Protein AF-A0A249SZM0-F1 (afdb_monomer_lite)

Secondary structure (DSSP, 8-state):
-HHHHHHHHHHHHHHHHHHHHHHHTT-S-HHHHHHHHHHHHHHHHHHHHHHHHHHHHHHHHHHHHTT-

Structure (mmCIF, N/CA/C/O backbone):
data_AF-A0A249SZM0-F1
#
_entry.id   AF-A0A249SZM0-F1
#
loop_
_atom_site.group_PDB
_atom_site.id
_atom_site.type_symbol
_atom_site.label_atom_id
_atom_site.label_alt_id
_atom_site.label_comp_id
_atom_site.label_asym_id
_atom_site.label_entity_id
_atom_site.label_seq_id
_atom_site.pdbx_PDB_ins_code
_atom_site.Cartn_x
_atom_site.Cartn_y
_atom_site.Cartn_z
_atom_site.occupancy
_atom_site.B_iso_or_equiv
_atom_site.auth_seq_id
_atom_site.auth_comp_id
_atom_site.auth_asym_id
_atom_site.auth_atom_id
_atom_site.pdbx_PDB_model_num
ATOM 1 N N . MET A 1 1 ? -5.463 -5.782 -17.155 1.00 59.62 1 MET A N 1
ATOM 2 C CA . MET A 1 1 ? -4.879 -5.939 -15.801 1.00 59.62 1 MET A CA 1
ATOM 3 C C . MET A 1 1 ? -4.690 -4.618 -15.048 1.00 59.62 1 MET A C 1
ATOM 5 O O . MET A 1 1 ? -4.983 -4.588 -13.864 1.00 59.62 1 MET A O 1
ATOM 9 N N . LYS A 1 2 ? -4.338 -3.499 -15.706 1.00 61.47 2 LYS A N 1
ATOM 10 C CA . LYS A 1 2 ? -4.158 -2.177 -15.056 1.00 61.47 2 LYS A CA 1
ATOM 11 C C . LYS A 1 2 ? -5.321 -1.687 -14.179 1.00 61.47 2 LYS A C 1
ATOM 13 O O . LYS A 1 2 ? -5.074 -1.091 -13.139 1.00 61.47 2 LYS A O 1
ATOM 18 N N . ARG A 1 3 ? -6.579 -1.953 -14.555 1.00 68.56 3 ARG A N 1
ATOM 19 C CA . ARG A 1 3 ? -7.757 -1.556 -13.753 1.00 68.56 3 ARG A CA 1
ATOM 20 C C . ARG A 1 3 ? -7.777 -2.211 -12.366 1.00 68.56 3 ARG A C 1
ATOM 22 O O . ARG A 1 3 ? -8.067 -1.535 -11.390 1.00 68.56 3 ARG A O 1
ATOM 29 N N . PHE A 1 4 ? -7.395 -3.485 -12.273 1.00 76.44 4 PHE A N 1
ATOM 30 C CA . PHE A 1 4 ? -7.345 -4.205 -10.997 1.00 76.44 4 PHE A CA 1
ATOM 31 C C . PHE A 1 4 ? -6.253 -3.674 -10.071 1.00 76.44 4 PHE A C 1
ATOM 33 O O . PHE A 1 4 ? -6.460 -3.611 -8.870 1.00 76.44 4 PHE A O 1
ATOM 40 N N . VAL A 1 5 ? -5.132 -3.214 -10.625 1.00 79.50 5 VAL A N 1
ATOM 41 C CA . VAL A 1 5 ? -4.022 -2.644 -9.845 1.00 79.50 5 VAL A CA 1
ATOM 42 C C . VAL A 1 5 ? -4.449 -1.377 -9.108 1.00 79.50 5 VAL A C 1
ATOM 44 O O . VAL A 1 5 ? -4.117 -1.204 -7.941 1.00 79.50 5 VAL A 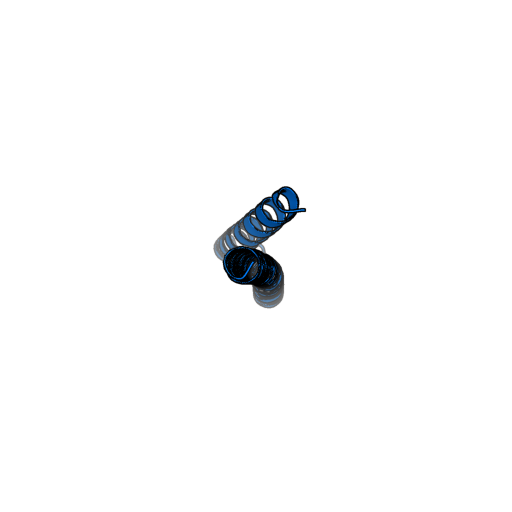O 1
ATOM 47 N N . HIS A 1 6 ? -5.253 -0.530 -9.756 1.00 79.69 6 HIS A N 1
ATOM 48 C CA . HIS A 1 6 ? -5.807 0.661 -9.113 1.00 79.69 6 HIS A CA 1
ATOM 49 C C . HIS A 1 6 ? -6.797 0.284 -8.008 1.00 79.69 6 HIS A C 1
ATOM 51 O O . HIS A 1 6 ? -6.750 0.863 -6.930 1.00 79.69 6 HIS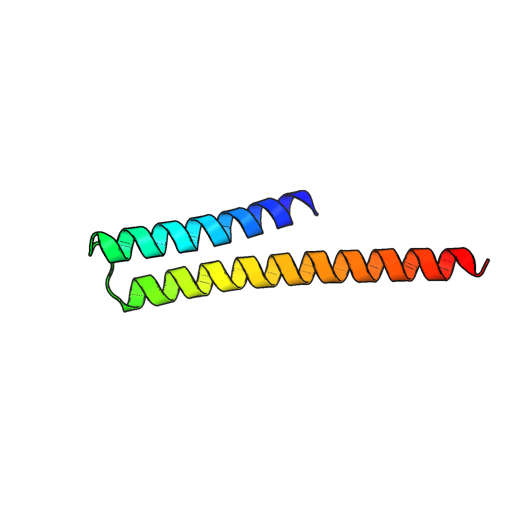 A O 1
ATOM 57 N N . ILE A 1 7 ? -7.651 -0.719 -8.245 1.00 85.62 7 ILE A N 1
ATOM 58 C CA . ILE A 1 7 ? -8.593 -1.220 -7.234 1.00 85.62 7 ILE A CA 1
ATOM 59 C C . ILE A 1 7 ? -7.834 -1.764 -6.020 1.00 85.62 7 ILE A C 1
ATOM 61 O O . ILE A 1 7 ? -8.175 -1.424 -4.897 1.00 85.62 7 ILE A O 1
ATOM 65 N N . ILE A 1 8 ? -6.777 -2.550 -6.237 1.00 83.56 8 ILE A N 1
ATOM 66 C CA . ILE A 1 8 ? -5.934 -3.110 -5.174 1.00 83.56 8 ILE A CA 1
ATOM 67 C C . ILE A 1 8 ? -5.238 -2.002 -4.374 1.00 83.56 8 ILE A C 1
ATOM 69 O O . ILE A 1 8 ? -5.198 -2.054 -3.147 1.00 83.56 8 ILE A O 1
ATOM 73 N N . PHE A 1 9 ? -4.731 -0.979 -5.060 1.00 80.88 9 PHE A N 1
ATOM 74 C CA . PHE A 1 9 ? -4.104 0.174 -4.423 1.00 80.88 9 PHE A CA 1
ATOM 75 C C . PHE A 1 9 ? -5.099 0.951 -3.547 1.00 80.88 9 PHE A C 1
ATOM 77 O O . PHE A 1 9 ? -4.823 1.217 -2.378 1.00 80.88 9 PHE A O 1
ATOM 84 N N . PHE A 1 10 ? -6.290 1.246 -4.078 1.00 87.94 10 PHE A N 1
ATOM 85 C CA . PHE A 1 10 ? -7.365 1.894 -3.322 1.00 87.94 10 PHE A CA 1
ATOM 86 C C . PHE A 1 10 ? -7.850 1.041 -2.151 1.00 87.94 10 PHE A C 1
ATOM 88 O O . PHE A 1 10 ? -8.101 1.579 -1.076 1.00 87.94 10 PHE A O 1
ATOM 95 N N . LEU A 1 11 ? -7.947 -0.276 -2.333 1.00 87.75 11 LEU A N 1
ATOM 96 C CA . LEU A 1 11 ? -8.350 -1.204 -1.283 1.00 87.75 11 LEU A CA 1
ATOM 97 C C . LEU A 1 11 ? -7.338 -1.210 -0.133 1.00 87.75 11 LEU A C 1
ATOM 99 O O . LEU A 1 11 ? -7.744 -1.156 1.022 1.00 87.75 11 LEU A O 1
ATOM 103 N N . GLY A 1 12 ? -6.036 -1.202 -0.439 1.00 84.94 12 GLY A N 1
ATOM 104 C CA . GLY A 1 12 ? -4.977 -1.099 0.565 1.00 84.94 12 GLY A CA 1
ATOM 105 C C . GLY A 1 12 ? -5.037 0.210 1.358 1.00 84.94 12 GLY A C 1
ATOM 106 O O . GLY A 1 12 ? -4.925 0.186 2.582 1.00 84.94 12 GLY A O 1
ATOM 107 N N . ILE A 1 13 ? -5.305 1.339 0.688 1.00 88.00 13 ILE A N 1
ATOM 108 C CA . ILE A 1 13 ? -5.515 2.637 1.351 1.00 88.00 13 ILE A CA 1
ATOM 109 C C . ILE A 1 13 ? -6.744 2.590 2.264 1.00 88.00 13 ILE A C 1
ATOM 111 O O . ILE A 1 13 ? -6.659 2.996 3.423 1.00 88.00 13 ILE A O 1
ATOM 115 N N . LEU A 1 14 ? -7.871 2.067 1.771 1.00 89.06 14 LEU A N 1
ATOM 116 C CA . LEU A 1 14 ? -9.094 1.935 2.565 1.00 89.06 14 LEU A CA 1
ATOM 117 C C . LEU A 1 14 ? -8.860 1.084 3.816 1.00 89.06 14 LEU A C 1
ATOM 119 O O . LEU A 1 14 ? -9.354 1.424 4.888 1.00 89.06 14 LEU A O 1
ATOM 123 N N . LEU A 1 15 ? -8.089 0.002 3.682 1.00 86.06 15 LEU A N 1
ATOM 124 C CA . LEU A 1 15 ? -7.760 -0.894 4.784 1.00 86.06 15 LEU A CA 1
ATOM 125 C C . LEU A 1 15 ? -6.961 -0.178 5.874 1.00 86.06 15 LEU A C 1
ATOM 127 O O . LEU A 1 15 ? -7.284 -0.313 7.049 1.00 86.06 15 LEU A O 1
ATOM 131 N N . ILE A 1 16 ? -5.963 0.622 5.490 1.00 85.81 16 ILE A N 1
ATOM 132 C CA . ILE A 1 16 ? -5.150 1.400 6.435 1.00 85.81 16 ILE A CA 1
ATOM 133 C C . ILE A 1 16 ? -6.005 2.455 7.145 1.00 85.81 16 ILE A C 1
ATOM 135 O O . ILE A 1 16 ? -5.925 2.583 8.364 1.00 85.81 16 ILE A O 1
ATOM 139 N N . ILE A 1 17 ? -6.866 3.168 6.411 1.00 87.44 17 ILE A N 1
ATOM 140 C CA . ILE A 1 17 ? -7.773 4.171 6.993 1.00 87.44 17 ILE A CA 1
ATOM 141 C C . ILE A 1 17 ? -8.749 3.511 7.971 1.00 87.44 17 ILE A C 1
ATOM 143 O O . ILE A 1 17 ? -8.941 4.005 9.081 1.00 87.44 17 ILE A O 1
ATOM 147 N N . SER A 1 18 ? -9.343 2.379 7.585 1.00 83.12 18 SER A N 1
ATOM 148 C CA . SER A 1 18 ? -10.254 1.627 8.448 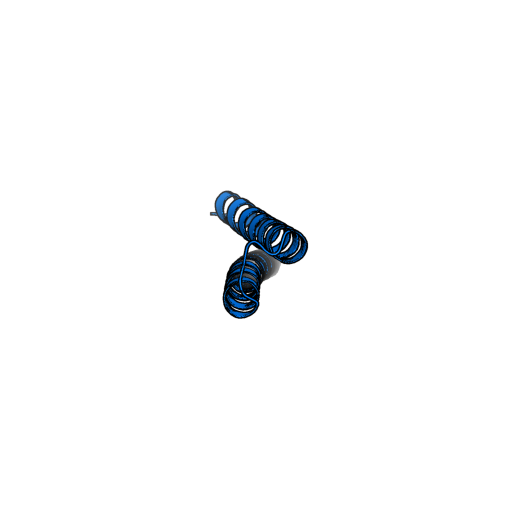1.00 83.12 18 SER A CA 1
ATOM 149 C C . SER A 1 18 ? -9.547 1.094 9.691 1.00 83.12 18 SER A C 1
ATOM 151 O O . SER A 1 18 ? -10.137 1.105 10.767 1.00 83.12 18 SER A O 1
ATOM 153 N N . SER A 1 19 ? -8.297 0.647 9.553 1.00 82.19 19 SER A N 1
ATOM 154 C CA . SER A 1 19 ? -7.463 0.193 10.667 1.00 82.19 19 SER A CA 1
ATOM 155 C C . SER A 1 19 ? -7.225 1.334 11.660 1.00 82.19 19 SER A C 1
ATOM 157 O O . SER A 1 19 ? -7.503 1.191 12.847 1.00 82.19 19 SER A O 1
ATOM 159 N N . TYR A 1 20 ? -6.811 2.503 11.163 1.00 82.94 20 TYR A N 1
ATOM 160 C CA . TYR A 1 20 ? -6.570 3.695 11.980 1.00 82.94 20 TYR A CA 1
ATOM 161 C C . TYR A 1 20 ? -7.829 4.174 12.710 1.00 82.94 20 TYR A C 1
ATOM 163 O O . TYR A 1 20 ? -7.789 4.522 13.890 1.00 82.94 20 TYR A O 1
ATOM 171 N N . LEU A 1 21 ? -8.975 4.152 12.026 1.00 85.62 21 LEU A N 1
ATOM 172 C CA . LEU A 1 21 ? -10.248 4.527 12.630 1.00 85.62 21 LEU A CA 1
ATOM 173 C C . LEU A 1 21 ? -10.665 3.525 13.719 1.00 85.62 21 LEU A C 1
A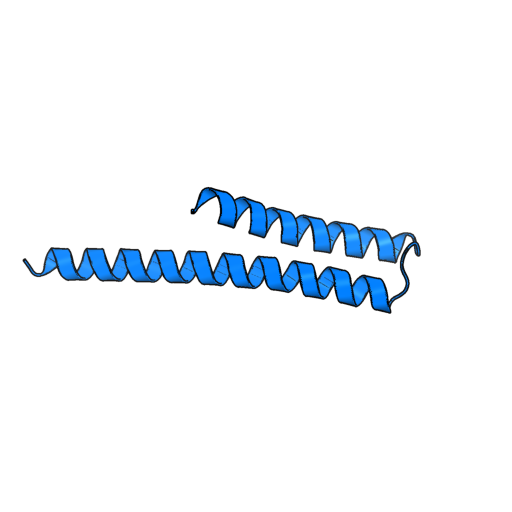TOM 175 O O . LEU A 1 21 ? -11.104 3.926 14.793 1.00 85.62 21 LEU A O 1
ATOM 179 N N . ALA A 1 22 ? -10.478 2.226 13.481 1.00 82.75 22 ALA A N 1
ATOM 180 C CA . ALA A 1 22 ? -10.787 1.199 14.470 1.00 82.75 22 ALA A CA 1
ATOM 181 C C . ALA A 1 22 ? -9.883 1.262 15.714 1.00 82.75 22 ALA A C 1
ATOM 183 O O . ALA A 1 22 ? -10.354 0.979 16.817 1.00 82.75 22 ALA A O 1
ATOM 184 N N . GLU A 1 23 ? -8.617 1.659 15.556 1.00 80.19 23 GLU A N 1
ATOM 185 C CA . GLU A 1 23 ? -7.707 1.935 16.674 1.00 80.19 23 GLU A CA 1
ATOM 186 C C . GLU A 1 23 ? -8.203 3.125 17.510 1.00 80.19 23 GLU A C 1
ATOM 188 O O . GLU A 1 23 ? -8.325 3.013 18.730 1.00 80.19 23 GLU A O 1
ATOM 193 N N . GLN A 1 24 ? -8.569 4.238 16.862 1.00 82.56 24 GLN A N 1
ATOM 194 C CA . GLN A 1 24 ? -9.099 5.436 17.529 1.00 82.56 24 GLN A CA 1
ATOM 195 C C . GLN A 1 24 ? -10.371 5.160 18.338 1.00 82.56 24 GLN A C 1
ATOM 197 O O . GLN A 1 24 ? -10.526 5.668 19.447 1.00 82.56 24 GLN A O 1
ATOM 202 N N . LEU A 1 25 ? -11.274 4.335 17.804 1.00 84.25 25 LEU A N 1
ATOM 203 C CA . LEU A 1 25 ? -12.500 3.930 18.492 1.00 84.25 25 LEU A CA 1
ATOM 204 C C . LEU A 1 25 ? -12.279 2.831 19.553 1.00 84.25 25 LEU A C 1
ATOM 206 O O . LEU A 1 25 ? -13.240 2.428 20.204 1.00 84.25 25 LEU A O 1
ATOM 210 N N . GLN A 1 26 ? -11.044 2.344 19.740 1.00 78.12 26 GLN A N 1
ATOM 211 C CA . GLN A 1 26 ? -10.692 1.185 20.578 1.00 78.12 26 GLN A CA 1
ATOM 212 C C . GLN A 1 26 ? -11.483 -0.090 20.246 1.00 78.12 26 GLN A C 1
ATOM 214 O O . GLN A 1 26 ? -11.686 -0.960 21.092 1.00 78.12 26 GLN A O 1
ATOM 219 N N . TRP A 1 27 ? -11.939 -0.217 19.000 1.00 78.88 27 TRP A N 1
ATOM 220 C CA . TRP A 1 27 ? -12.707 -1.376 18.541 1.00 78.88 27 TRP A CA 1
ATOM 221 C C . TRP A 1 27 ? -11.821 -2.586 18.255 1.00 78.88 27 TRP A C 1
ATOM 223 O O . TRP A 1 27 ? -12.313 -3.713 18.233 1.00 78.88 27 TRP A O 1
ATOM 233 N N . LEU A 1 28 ? -10.524 -2.363 18.043 1.00 73.31 28 LEU A N 1
ATOM 234 C CA . LEU A 1 28 ? -9.556 -3.402 17.724 1.00 73.31 28 LEU A CA 1
ATOM 235 C C . LEU A 1 28 ? -8.446 -3.477 18.771 1.00 73.31 28 LEU A C 1
ATOM 237 O O . LEU A 1 28 ? -7.948 -2.461 19.258 1.00 73.31 28 LEU A O 1
ATOM 241 N N . ARG A 1 29 ? -8.003 -4.701 19.078 1.00 78.31 29 ARG A N 1
ATOM 242 C CA . ARG A 1 29 ? -6.755 -4.899 19.818 1.00 78.31 29 ARG A CA 1
ATOM 243 C C . ARG A 1 29 ? -5.583 -4.437 18.956 1.00 78.31 29 ARG A C 1
ATOM 245 O O . ARG A 1 29 ? -5.593 -4.586 17.737 1.00 78.31 29 ARG A O 1
ATOM 252 N N . VAL A 1 30 ? -4.528 -3.958 19.612 1.00 77.69 30 VAL A N 1
ATOM 253 C CA . VAL A 1 30 ? -3.285 -3.482 18.973 1.00 77.69 30 VAL A CA 1
ATOM 254 C C . VAL A 1 30 ? -2.724 -4.493 17.958 1.00 77.69 30 VAL A C 1
ATOM 256 O O . VAL A 1 30 ? -2.229 -4.112 16.900 1.00 77.69 30 VAL A O 1
ATOM 259 N N . GLN A 1 31 ? -2.845 -5.792 18.248 1.00 78.94 31 GLN A N 1
ATOM 260 C CA . GLN A 1 31 ? -2.404 -6.864 17.353 1.00 78.94 31 GLN A CA 1
ATOM 261 C C . GLN A 1 31 ? -3.224 -6.947 16.053 1.00 78.94 31 GLN A C 1
ATOM 263 O O . GLN A 1 31 ? -2.657 -7.163 14.979 1.00 78.94 31 GLN A O 1
ATOM 268 N N . ASP A 1 32 ? -4.537 -6.732 16.125 1.00 80.94 32 ASP A N 1
ATOM 269 C CA . ASP A 1 32 ? -5.417 -6.760 14.954 1.00 80.94 32 ASP A CA 1
ATOM 270 C C . ASP A 1 32 ? -5.170 -5.529 14.070 1.00 80.94 32 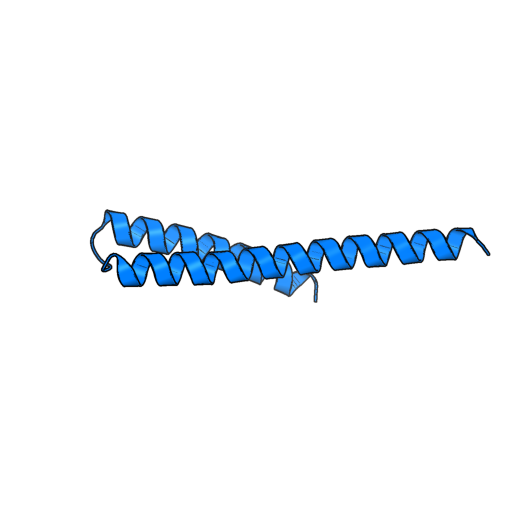ASP A C 1
ATOM 272 O O . ASP A 1 32 ? -5.093 -5.646 12.846 1.00 80.94 32 ASP A O 1
ATOM 276 N N . TYR A 1 33 ? -4.942 -4.365 14.692 1.00 81.56 33 TYR A N 1
ATOM 277 C CA . TYR A 1 33 ? -4.564 -3.125 14.008 1.00 81.56 33 TYR A CA 1
ATOM 278 C C . TYR A 1 33 ? -3.265 -3.284 13.203 1.00 81.56 33 TYR A C 1
ATOM 280 O O . TYR A 1 33 ? -3.221 -2.992 12.006 1.00 81.56 33 TYR A O 1
ATOM 288 N N . LEU A 1 34 ? -2.212 -3.811 13.837 1.00 82.44 34 LEU A N 1
ATOM 289 C CA . LEU A 1 34 ? -0.933 -4.089 13.178 1.00 82.44 34 LEU A CA 1
ATOM 290 C C . LEU A 1 34 ? -1.100 -5.033 11.983 1.00 82.44 34 LEU A C 1
ATOM 292 O O . LEU A 1 34 ? -0.506 -4.805 10.930 1.00 82.44 34 LEU A O 1
ATOM 296 N N . THR A 1 35 ? -1.937 -6.060 12.125 1.00 88.69 35 THR A N 1
ATOM 297 C CA . THR A 1 35 ? -2.184 -7.044 11.065 1.00 88.69 35 THR A CA 1
ATOM 298 C C . THR A 1 35 ? -2.908 -6.421 9.869 1.00 88.69 35 THR A C 1
ATOM 300 O O . THR A 1 35 ? -2.487 -6.609 8.728 1.00 88.69 35 THR A O 1
ATOM 303 N N . LEU A 1 36 ? -3.957 -5.628 10.107 1.00 85.88 36 LEU A N 1
ATOM 304 C CA . LEU A 1 36 ? -4.697 -4.917 9.057 1.00 85.88 36 LEU A CA 1
ATOM 305 C C . LEU A 1 36 ? -3.821 -3.910 8.315 1.00 85.88 36 LEU A C 1
ATOM 307 O O . LEU A 1 36 ? -3.817 -3.876 7.083 1.00 85.88 36 LEU A O 1
ATOM 311 N N . THR A 1 37 ? -3.034 -3.133 9.055 1.00 85.56 37 THR A N 1
ATOM 312 C CA . THR A 1 37 ? -2.101 -2.161 8.480 1.00 85.56 37 THR A CA 1
ATOM 313 C C . THR A 1 37 ? -1.011 -2.859 7.664 1.00 85.56 37 THR A C 1
ATOM 315 O O . THR A 1 37 ? -0.679 -2.409 6.564 1.00 85.56 37 THR A O 1
ATOM 318 N N . PHE A 1 38 ? -0.496 -3.998 8.137 1.00 87.69 38 PHE A N 1
ATOM 319 C CA . PHE A 1 38 ? 0.476 -4.808 7.404 1.00 87.69 38 PHE A CA 1
ATOM 320 C C . PHE A 1 38 ? -0.102 -5.347 6.088 1.00 87.69 38 PHE A C 1
ATOM 322 O O . PHE A 1 38 ? 0.502 -5.166 5.030 1.00 87.69 38 PHE A O 1
ATOM 329 N N . ILE A 1 39 ? -1.302 -5.932 6.123 1.00 91.69 39 ILE A N 1
ATOM 330 C CA . ILE A 1 39 ? -1.982 -6.446 4.925 1.00 91.69 39 ILE A CA 1
ATOM 331 C C . ILE A 1 39 ? -2.254 -5.313 3.927 1.00 91.69 39 ILE A C 1
ATOM 333 O O . ILE A 1 39 ? -1.948 -5.452 2.742 1.00 91.69 39 ILE A O 1
ATOM 337 N N . GLY A 1 40 ? -2.773 -4.172 4.391 1.00 88.81 40 GLY A N 1
ATOM 338 C CA . GLY A 1 40 ? -3.010 -3.002 3.542 1.00 88.81 40 GLY A CA 1
ATOM 339 C C . GLY A 1 40 ? -1.728 -2.510 2.866 1.00 88.81 40 GLY A C 1
ATOM 340 O O . GLY A 1 40 ? -1.717 -2.239 1.664 1.00 88.81 40 GLY A O 1
ATOM 341 N N . SER A 1 41 ? -0.618 -2.499 3.607 1.00 86.31 41 SER A N 1
ATOM 342 C CA . SER A 1 41 ? 0.699 -2.125 3.083 1.00 86.31 41 SER A CA 1
ATOM 343 C C . SER A 1 41 ? 1.195 -3.098 2.008 1.00 86.31 41 SER A C 1
ATOM 345 O O . SER A 1 41 ? 1.694 -2.658 0.973 1.00 86.31 41 SER A O 1
ATOM 347 N N . LEU A 1 42 ? 1.007 -4.412 2.189 1.00 92.00 42 LEU A N 1
ATOM 348 C CA . LEU A 1 42 ? 1.375 -5.419 1.184 1.00 92.00 42 LEU A CA 1
ATOM 349 C C . LEU A 1 42 ? 0.621 -5.231 -0.137 1.00 92.00 42 LEU A C 1
ATOM 351 O O . LEU A 1 42 ? 1.214 -5.366 -1.213 1.00 92.00 42 LEU A O 1
ATOM 355 N N . PHE A 1 43 ? -0.667 -4.884 -0.070 1.00 87.19 43 PHE A N 1
ATOM 356 C CA . PHE A 1 43 ? -1.465 -4.588 -1.259 1.00 87.19 43 PHE A CA 1
ATOM 357 C C . PHE A 1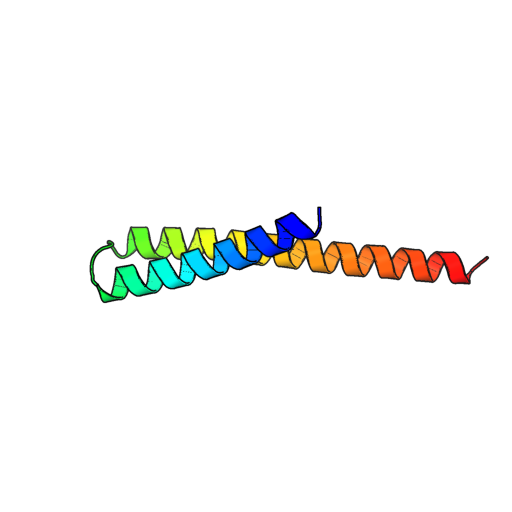 43 ? -0.956 -3.345 -1.998 1.00 87.19 43 PHE A C 1
ATOM 359 O O . PHE A 1 43 ? -0.810 -3.379 -3.222 1.00 87.19 43 PHE A O 1
ATOM 366 N N . ILE A 1 44 ? -0.621 -2.278 -1.268 1.00 88.94 44 ILE A N 1
ATOM 367 C CA . ILE A 1 44 ? -0.072 -1.043 -1.844 1.00 88.94 44 ILE A CA 1
ATOM 368 C C . ILE A 1 44 ? 1.281 -1.306 -2.512 1.00 88.94 44 ILE A C 1
ATOM 370 O O . ILE A 1 44 ? 1.476 -0.922 -3.665 1.00 88.94 44 ILE A O 1
ATOM 374 N N . ILE A 1 45 ? 2.199 -1.994 -1.824 1.00 90.44 45 ILE A N 1
ATOM 375 C CA . ILE A 1 45 ? 3.542 -2.293 -2.344 1.00 90.44 45 ILE A CA 1
ATOM 376 C C . ILE A 1 45 ? 3.451 -3.170 -3.595 1.00 90.44 45 ILE A C 1
ATOM 378 O O . ILE A 1 45 ? 4.108 -2.883 -4.593 1.00 90.44 45 ILE A O 1
ATOM 382 N N . SER A 1 46 ? 2.600 -4.199 -3.583 1.00 89.62 46 SER A N 1
ATOM 383 C CA . SER A 1 46 ? 2.413 -5.081 -4.742 1.00 89.62 46 SER A CA 1
ATOM 384 C C . SER A 1 46 ? 1.847 -4.329 -5.948 1.00 89.62 46 SER A C 1
ATOM 386 O O . SER A 1 46 ? 2.319 -4.503 -7.073 1.00 89.62 46 SER A O 1
ATOM 388 N N . ALA A 1 47 ? 0.867 -3.450 -5.722 1.00 86.69 47 ALA A N 1
ATOM 389 C CA . ALA A 1 47 ? 0.318 -2.607 -6.776 1.00 86.69 47 ALA A CA 1
ATOM 390 C C . ALA A 1 47 ? 1.370 -1.634 -7.333 1.00 86.69 47 ALA A C 1
ATOM 392 O O . ALA A 1 47 ? 1.505 -1.511 -8.551 1.00 86.69 47 ALA A O 1
ATOM 393 N N . ALA A 1 48 ? 2.155 -0.993 -6.462 1.00 88.12 48 ALA A N 1
ATOM 394 C CA . ALA A 1 48 ? 3.231 -0.090 -6.861 1.00 88.12 48 ALA A CA 1
ATOM 395 C C . ALA A 1 48 ? 4.317 -0.815 -7.669 1.00 88.12 48 ALA A C 1
ATOM 397 O O . ALA A 1 48 ? 4.718 -0.331 -8.727 1.00 88.12 48 ALA A O 1
ATOM 398 N N . ALA A 1 49 ? 4.740 -2.001 -7.224 1.00 90.50 49 ALA A N 1
ATOM 399 C CA . ALA A 1 49 ? 5.712 -2.832 -7.927 1.00 90.50 49 ALA A CA 1
ATOM 400 C C . ALA A 1 49 ? 5.217 -3.220 -9.327 1.00 90.50 49 ALA A C 1
ATOM 402 O O . ALA A 1 49 ? 5.970 -3.121 -10.292 1.00 90.50 49 ALA A O 1
ATOM 403 N N . TYR A 1 50 ? 3.940 -3.589 -9.465 1.00 87.75 50 TYR A N 1
ATOM 404 C CA . TYR A 1 50 ? 3.359 -3.909 -10.768 1.00 87.75 50 TYR A CA 1
ATOM 405 C C . TYR A 1 50 ? 3.304 -2.690 -11.700 1.00 87.75 50 TYR A C 1
ATOM 407 O O . TYR A 1 50 ? 3.610 -2.813 -12.884 1.00 87.75 50 TYR A O 1
ATOM 415 N N . LEU A 1 51 ? 2.941 -1.506 -11.190 1.00 86.50 51 LEU A N 1
ATOM 416 C CA . LEU A 1 51 ? 2.936 -0.272 -11.989 1.00 86.50 51 LEU A CA 1
ATOM 417 C C . LEU A 1 51 ? 4.343 0.113 -12.451 1.00 86.50 51 LEU A C 1
ATOM 419 O O . LEU A 1 51 ? 4.523 0.475 -13.612 1.00 86.50 51 LEU A O 1
ATOM 423 N N . LEU A 1 52 ? 5.335 0.006 -11.566 1.00 88.81 52 LEU A N 1
ATOM 424 C CA . LEU A 1 52 ? 6.741 0.245 -11.891 1.00 88.81 52 LEU A CA 1
ATOM 425 C C . LEU A 1 52 ? 7.258 -0.751 -12.929 1.00 88.81 52 LEU A C 1
ATOM 427 O O . LEU A 1 52 ? 7.925 -0.347 -13.879 1.00 88.81 52 LEU A O 1
ATOM 431 N N . LEU A 1 53 ? 6.921 -2.033 -12.781 1.00 89.31 53 LEU A N 1
ATOM 432 C CA . LEU A 1 53 ? 7.313 -3.072 -13.727 1.00 89.31 53 LEU A CA 1
ATOM 433 C C . LEU A 1 53 ? 6.672 -2.850 -15.104 1.00 89.31 53 LEU A C 1
ATOM 435 O O . LEU A 1 53 ? 7.353 -2.968 -16.119 1.00 89.31 53 LEU A O 1
ATOM 439 N N . ASP A 1 54 ? 5.392 -2.473 -15.152 1.00 86.12 54 ASP A N 1
ATOM 440 C CA . ASP A 1 54 ? 4.703 -2.126 -16.400 1.00 86.12 54 ASP A CA 1
ATOM 441 C C . ASP A 1 54 ? 5.328 -0.893 -17.067 1.00 86.12 54 ASP A C 1
ATOM 443 O O . ASP A 1 54 ? 5.545 -0.898 -18.279 1.00 86.12 54 ASP A O 1
ATOM 447 N N . LEU A 1 55 ? 5.683 0.131 -16.283 1.00 87.94 55 LEU A N 1
ATOM 448 C CA . LEU A 1 55 ? 6.371 1.323 -16.778 1.00 87.94 55 LEU A CA 1
ATOM 449 C C . LEU A 1 55 ? 7.741 0.967 -17.372 1.00 87.94 55 LEU A C 1
ATOM 451 O O . LEU A 1 55 ? 8.066 1.406 -18.476 1.00 87.94 55 LEU A O 1
ATOM 455 N N . LEU A 1 56 ? 8.521 0.145 -16.665 1.00 89.31 56 LEU A N 1
ATOM 456 C CA . LEU A 1 56 ? 9.833 -0.311 -17.114 1.00 89.31 56 LEU A CA 1
ATOM 457 C C . LEU A 1 56 ? 9.720 -1.139 -18.398 1.00 89.31 56 LEU A C 1
ATOM 459 O O . LEU A 1 56 ? 10.445 -0.889 -19.357 1.00 89.31 56 LEU A O 1
ATOM 463 N N . TYR A 1 57 ? 8.770 -2.073 -18.443 1.00 87.19 57 TYR A N 1
ATOM 464 C CA . TYR A 1 57 ? 8.524 -2.916 -19.608 1.00 87.19 57 TYR A CA 1
ATOM 465 C C . TYR A 1 57 ? 8.097 -2.097 -20.829 1.00 87.19 57 TYR A C 1
ATOM 467 O O . TYR A 1 57 ? 8.562 -2.338 -21.942 1.00 87.19 57 TYR A O 1
ATOM 475 N N . ARG A 1 58 ? 7.235 -1.093 -20.631 1.00 85.50 58 ARG A N 1
ATOM 476 C CA . ARG A 1 58 ? 6.802 -0.198 -21.707 1.00 85.50 58 ARG A CA 1
ATOM 477 C C . ARG A 1 58 ? 7.972 0.623 -22.245 1.00 85.50 58 ARG A C 1
ATOM 479 O O . ARG A 1 58 ? 8.171 0.656 -23.451 1.00 85.50 58 ARG A O 1
ATOM 486 N N . ARG A 1 59 ? 8.794 1.185 -21.352 1.00 85.50 59 ARG A N 1
ATOM 487 C CA . ARG A 1 59 ? 9.988 1.951 -21.729 1.00 85.50 59 ARG A CA 1
ATOM 488 C C . ARG A 1 59 ? 11.032 1.096 -22.454 1.00 85.50 59 ARG A C 1
ATOM 490 O O . ARG A 1 59 ? 11.648 1.578 -23.396 1.00 85.50 59 ARG A O 1
ATOM 497 N N . SER A 1 60 ? 11.223 -0.154 -22.027 1.00 86.38 60 SER A N 1
ATOM 498 C CA . SER A 1 60 ? 12.124 -1.105 -22.691 1.00 86.38 60 SER A CA 1
ATOM 499 C C . SER A 1 60 ? 11.684 -1.383 -24.128 1.00 86.38 60 SER A C 1
ATOM 501 O O . SER A 1 60 ? 12.505 -1.337 -25.036 1.00 86.38 60 SER A O 1
ATOM 503 N N . ARG A 1 61 ? 10.382 -1.608 -24.344 1.00 82.06 61 ARG A N 1
ATOM 504 C CA . ARG A 1 61 ? 9.833 -1.839 -25.686 1.00 82.06 61 ARG A CA 1
ATOM 505 C C . ARG A 1 61 ? 9.965 -0.628 -26.602 1.00 82.06 61 ARG A C 1
ATOM 507 O O . ARG A 1 61 ? 10.298 -0.787 -27.770 1.00 82.06 61 ARG A O 1
ATOM 514 N N . ASP A 1 62 ? 9.703 0.567 -26.079 1.00 79.75 62 ASP A N 1
ATOM 515 C CA . ASP A 1 62 ? 9.828 1.804 -26.854 1.00 79.75 62 ASP A CA 1
ATOM 516 C C . ASP A 1 62 ? 11.293 2.051 -27.274 1.00 79.75 62 ASP A C 1
ATOM 518 O O . ASP A 1 62 ? 11.542 2.565 -28.360 1.00 79.75 62 ASP A O 1
ATOM 522 N N . ALA A 1 63 ? 12.267 1.638 -26.453 1.00 75.06 63 ALA A N 1
ATOM 523 C CA . ALA A 1 63 ? 13.690 1.714 -26.788 1.00 75.06 63 ALA A CA 1
ATOM 524 C C . ALA A 1 63 ? 14.110 0.708 -27.876 1.00 75.06 63 ALA A C 1
ATOM 526 O O . ALA A 1 63 ? 14.870 1.078 -28.766 1.00 75.06 63 ALA A O 1
ATOM 527 N N . GLU A 1 64 ? 13.596 -0.527 -27.845 1.00 71.62 64 GLU A N 1
ATOM 528 C CA . GLU A 1 64 ? 13.841 -1.528 -28.900 1.00 71.62 64 GLU A CA 1
ATOM 529 C C . GLU A 1 64 ? 13.251 -1.099 -30.252 1.00 71.62 64 GLU A C 1
ATOM 531 O O . GLU A 1 64 ? 13.861 -1.310 -31.297 1.00 71.62 64 GLU A O 1
ATOM 536 N N . HIS A 1 65 ? 12.084 -0.449 -30.248 1.00 60.62 65 HIS A N 1
ATOM 537 C CA . HIS A 1 65 ? 11.406 -0.035 -31.479 1.00 60.62 65 HIS A CA 1
ATOM 538 C C . HIS A 1 65 ? 12.089 1.130 -32.213 1.00 60.62 65 HIS A C 1
ATOM 540 O O . HIS A 1 65 ? 11.823 1.329 -33.393 1.00 60.62 65 HIS A O 1
ATOM 546 N N . LEU A 1 66 ? 12.945 1.896 -31.527 1.00 62.19 66 LEU A N 1
ATOM 547 C CA . LEU A 1 66 ? 13.726 3.004 -32.095 1.00 62.19 66 LEU A CA 1
ATOM 548 C C . LEU A 1 66 ? 15.052 2.545 -32.730 1.00 62.19 66 LEU A C 1
ATOM 550 O O . LEU A 1 66 ? 15.788 3.373 -33.264 1.00 62.19 66 LEU A O 1
ATOM 554 N N . GLN A 1 67 ? 15.379 1.251 -32.647 1.00 57.72 67 GLN A N 1
ATOM 555 C CA . GLN A 1 67 ? 16.601 0.664 -33.210 1.00 57.72 67 GLN A CA 1
ATOM 556 C C . GLN A 1 67 ? 16.377 -0.090 -34.536 1.00 57.72 67 GLN A C 1
ATOM 558 O O . GLN A 1 67 ? 17.337 -0.633 -35.084 1.00 57.72 67 GLN A O 1
ATOM 563 N N . HIS A 1 68 ? 15.148 -0.094 -35.064 1.00 47.59 68 HIS A N 1
ATOM 564 C CA . HIS A 1 68 ? 14.772 -0.620 -36.384 1.00 47.59 68 HIS A CA 1
ATOM 565 C C . HIS A 1 68 ? 14.189 0.487 -37.261 1.00 47.59 68 HIS A C 1
ATOM 567 O O . HIS A 1 68 ? 14.453 0.442 -38.483 1.00 47.59 68 HIS A O 1
#

Foldseek 3Di:
DLVVLVVLLVVLVVQLVVLVVCVVVVVDDPVVSVVSNVVSVVSNVVSVVVVVVVVVVVVVVVVVVVVD

pLDDT: mean 81.93, std 8.88, range [47.59, 92.0]

Radius of gyration: 17.46 Å; chains: 1; bounding box: 29×12×57 Å

Sequence (68 aa):
MKRFVHIIFFLGILLIISSYLAEQLQWLRVQDYLTLTFIGSLFIISAAAYLLLDLLYRRSRDAEHLQH